Protein AF-X1S2Z0-F1 (afdb_monomer)

Secondary structure (DSSP, 8-state):
-HHHHHHHHHHHHHHHHTTSTT-----TT-HHHHHHHHH--HHHHHHHTT--SS---HHHHHHHHTTT-

Mean predicted aligned error: 5.38 Å

Sequence (69 aa):
MSAKNDDIVYRKLQKYLDSLPIDYPKTESGVEIRILKSFFTPQEAEIALKLKLIPQEAKALFRPFKKML

Structure (mmCIF, N/CA/C/O backbone):
data_AF-X1S2Z0-F1
#
_entry.id   AF-X1S2Z0-F1
#
loop_
_atom_site.group_PDB
_atom_site.id
_atom_site.type_symbol
_atom_site.label_ato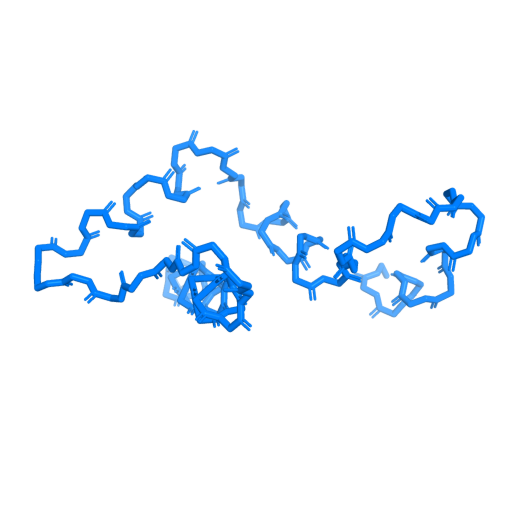m_id
_atom_site.label_alt_id
_atom_site.label_comp_id
_atom_site.label_asym_id
_atom_site.label_entity_id
_atom_site.label_seq_id
_atom_site.pdbx_PDB_ins_code
_atom_site.Cartn_x
_atom_site.Cartn_y
_atom_site.Cartn_z
_atom_site.occupancy
_atom_site.B_iso_or_equiv
_atom_site.auth_seq_id
_atom_site.auth_comp_id
_atom_site.auth_asym_id
_atom_site.auth_atom_id
_atom_site.pdbx_PDB_model_num
ATOM 1 N N . MET A 1 1 ? 10.224 -3.243 16.651 1.00 50.75 1 MET A N 1
ATOM 2 C CA . MET A 1 1 ? 10.276 -1.948 15.928 1.00 50.75 1 MET A CA 1
ATOM 3 C C . MET A 1 1 ? 9.779 -2.039 14.478 1.00 50.75 1 MET A C 1
ATOM 5 O O . MET A 1 1 ? 9.212 -1.058 14.023 1.00 50.75 1 MET A O 1
ATOM 9 N N . SER A 1 2 ? 9.894 -3.190 13.793 1.00 60.12 2 SER A N 1
ATOM 10 C CA . SER A 1 2 ? 9.456 -3.382 12.389 1.00 60.12 2 SER A CA 1
ATOM 11 C C . SER A 1 2 ? 7.957 -3.154 12.136 1.00 60.12 2 SER A C 1
ATOM 13 O O . SER A 1 2 ? 7.601 -2.389 11.250 1.00 60.12 2 SER A O 1
ATOM 15 N N . ALA A 1 3 ? 7.076 -3.702 12.983 1.00 63.97 3 ALA A N 1
ATOM 16 C CA . ALA A 1 3 ? 5.623 -3.646 12.771 1.00 63.97 3 ALA A CA 1
ATOM 17 C C . ALA A 1 3 ? 5.048 -2.219 12.651 1.00 63.97 3 ALA A C 1
ATOM 19 O O . ALA A 1 3 ? 4.075 -1.989 11.940 1.00 63.97 3 ALA A O 1
ATOM 20 N N . LYS A 1 4 ? 5.672 -1.237 13.319 1.00 69.69 4 LYS A N 1
ATOM 21 C CA . LYS A 1 4 ? 5.236 0.165 13.270 1.00 69.69 4 LYS A CA 1
ATOM 22 C C . LYS A 1 4 ? 5.586 0.830 11.932 1.00 69.69 4 LYS A C 1
ATOM 24 O O . LYS A 1 4 ? 4.857 1.716 11.499 1.00 69.69 4 LYS A O 1
ATOM 29 N N . ASN A 1 5 ? 6.674 0.406 11.283 1.00 75.19 5 ASN A N 1
ATOM 30 C CA . ASN A 1 5 ? 7.039 0.867 9.942 1.00 75.19 5 ASN A CA 1
ATOM 31 C C . ASN A 1 5 ? 6.139 0.244 8.875 1.00 75.19 5 ASN A C 1
ATOM 33 O O . ASN A 1 5 ? 5.699 0.958 7.975 1.00 75.19 5 ASN A O 1
ATOM 37 N N . ASP A 1 6 ? 5.801 -1.036 9.021 1.00 85.12 6 ASP A N 1
ATOM 38 C CA . ASP A 1 6 ? 4.901 -1.725 8.092 1.00 85.12 6 ASP A CA 1
ATOM 39 C C . ASP A 1 6 ? 3.532 -1.026 8.054 1.00 85.12 6 ASP A C 1
ATOM 41 O O . ASP A 1 6 ? 3.009 -0.708 6.986 1.00 85.12 6 ASP A O 1
ATOM 45 N N . ASP A 1 7 ? 2.993 -0.657 9.220 1.00 88.94 7 ASP A N 1
ATOM 46 C CA . ASP A 1 7 ? 1.738 0.098 9.329 1.00 88.94 7 ASP A CA 1
ATOM 47 C C . ASP A 1 7 ? 1.778 1.451 8.603 1.00 88.94 7 ASP A C 1
ATOM 49 O O . ASP A 1 7 ? 0.780 1.874 8.010 1.00 88.94 7 ASP A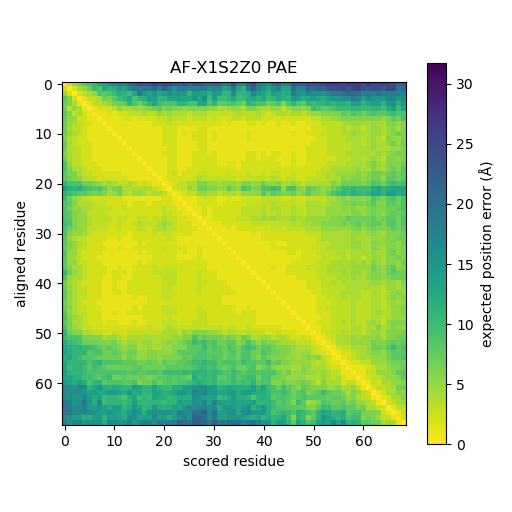 O 1
ATOM 53 N N . ILE A 1 8 ? 2.929 2.130 8.607 1.00 94.38 8 ILE A N 1
ATOM 54 C CA . ILE A 1 8 ? 3.115 3.398 7.891 1.00 94.38 8 ILE A CA 1
ATOM 55 C C . ILE A 1 8 ? 3.057 3.173 6.377 1.00 94.38 8 ILE A C 1
ATOM 57 O O . ILE A 1 8 ? 2.465 3.995 5.671 1.00 94.38 8 ILE A O 1
ATOM 61 N N . VAL A 1 9 ? 3.637 2.081 5.870 1.00 96.12 9 VAL A N 1
ATOM 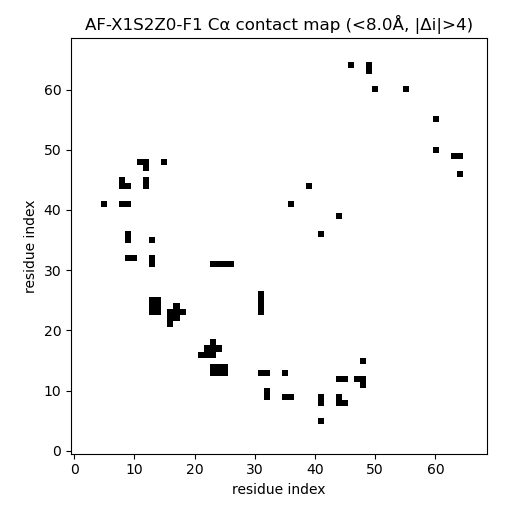62 C CA . VAL A 1 9 ? 3.605 1.745 4.437 1.00 96.12 9 VAL A CA 1
ATOM 63 C C . VAL A 1 9 ? 2.171 1.500 3.976 1.00 96.12 9 VAL A C 1
ATOM 65 O O . VAL A 1 9 ? 1.730 2.130 3.014 1.00 96.12 9 VAL A O 1
ATOM 68 N N . TYR A 1 10 ? 1.395 0.691 4.701 1.00 97.00 10 TYR A N 1
ATOM 69 C CA . TYR A 1 10 ? -0.006 0.445 4.337 1.00 97.00 10 TYR A CA 1
ATOM 70 C C . TYR A 1 10 ? -0.861 1.710 4.417 1.00 97.00 10 TYR A C 1
ATOM 72 O O . TYR A 1 10 ? -1.739 1.919 3.584 1.00 97.00 10 TYR A O 1
ATOM 80 N N . ARG A 1 11 ? -0.585 2.604 5.375 1.00 96.75 11 ARG A N 1
ATOM 81 C CA . ARG A 1 11 ? -1.266 3.906 5.461 1.00 96.75 11 ARG A CA 1
ATOM 82 C C . ARG A 1 11 ? -0.925 4.824 4.291 1.00 96.75 11 ARG A C 1
ATOM 84 O O . ARG A 1 11 ? -1.798 5.554 3.828 1.00 96.75 11 ARG A O 1
ATOM 91 N N . LYS A 1 12 ? 0.315 4.796 3.797 1.00 96.31 12 LYS A N 1
ATOM 92 C CA . LYS A 1 12 ? 0.690 5.508 2.567 1.00 96.31 12 LYS A CA 1
ATOM 93 C C . LYS A 1 12 ? -0.023 4.909 1.357 1.00 96.31 12 LYS A C 1
ATOM 95 O O . LYS A 1 12 ? -0.561 5.669 0.559 1.00 96.31 12 LYS A O 1
ATOM 100 N N . LEU A 1 13 ? -0.054 3.579 1.246 1.00 96.19 13 LEU A N 1
ATOM 101 C CA . LEU A 1 13 ? -0.717 2.885 0.141 1.00 96.19 13 LEU A CA 1
ATOM 102 C C . LEU A 1 13 ? -2.220 3.177 0.113 1.00 96.19 13 LEU A C 1
ATOM 104 O O . LEU A 1 13 ? -2.734 3.540 -0.937 1.00 96.19 13 LEU A O 1
ATOM 108 N N . GLN A 1 14 ? -2.896 3.129 1.264 1.00 96.75 14 GLN A N 1
ATOM 109 C CA . GLN A 1 14 ? -4.307 3.507 1.386 1.00 96.75 14 GLN A CA 1
ATOM 110 C C . GLN A 1 14 ? -4.555 4.911 0.826 1.00 96.75 14 GLN A C 1
ATOM 112 O O . GLN A 1 14 ? -5.386 5.062 -0.056 1.00 96.75 14 GLN A O 1
ATOM 117 N N . LYS A 1 15 ? -3.789 5.918 1.267 1.00 96.12 15 LYS A N 1
ATOM 118 C CA . LYS A 1 15 ? -3.929 7.301 0.777 1.00 96.12 15 LYS A CA 1
ATOM 119 C C . LYS A 1 15 ? -3.651 7.452 -0.717 1.00 96.12 15 LYS A C 1
ATOM 121 O O . LYS A 1 15 ? -4.262 8.290 -1.364 1.00 96.12 15 LYS A O 1
ATOM 126 N N . TYR A 1 16 ? -2.697 6.691 -1.251 1.00 94.62 16 TYR A N 1
ATOM 127 C CA . TYR A 1 16 ? -2.418 6.695 -2.684 1.00 94.62 16 TYR A CA 1
ATOM 128 C C . TYR A 1 16 ? -3.609 6.144 -3.471 1.00 94.62 16 TYR A C 1
ATOM 130 O O . TYR A 1 16 ? -4.058 6.795 -4.408 1.00 94.62 16 TYR A O 1
ATOM 138 N N . LEU A 1 17 ? -4.157 4.997 -3.061 1.00 93.94 17 LEU A N 1
ATOM 139 C CA . LEU A 1 17 ? -5.337 4.408 -3.699 1.00 93.94 17 LEU A CA 1
ATOM 140 C C . LEU A 1 17 ? -6.563 5.324 -3.585 1.00 93.94 17 LEU A C 1
ATOM 142 O O . LEU A 1 17 ? -7.291 5.480 -4.555 1.00 93.94 17 LEU A O 1
ATOM 146 N N . ASP A 1 18 ? -6.718 5.998 -2.446 1.00 95.44 18 ASP A N 1
ATOM 147 C CA . ASP A 1 18 ? -7.776 6.984 -2.190 1.00 95.44 18 ASP A CA 1
ATOM 148 C C . ASP A 1 18 ? -7.645 8.273 -3.013 1.00 95.44 18 ASP A C 1
ATOM 150 O O . ASP A 1 18 ? -8.573 9.064 -3.089 1.00 95.44 18 ASP A O 1
ATOM 154 N N . SER A 1 19 ? -6.487 8.506 -3.636 1.00 91.56 19 SER A N 1
ATOM 155 C CA . SER A 1 19 ? -6.297 9.610 -4.585 1.00 91.56 19 SER A CA 1
ATOM 156 C C . SER A 1 19 ? -6.639 9.234 -6.031 1.00 91.56 19 SER A C 1
ATOM 158 O O . SER A 1 19 ? -6.601 10.093 -6.915 1.00 91.56 19 SER A O 1
ATOM 160 N N . LEU A 1 20 ? -6.920 7.952 -6.299 1.00 90.56 20 LEU A N 1
ATOM 161 C CA . LEU A 1 20 ? -7.290 7.460 -7.624 1.00 90.56 20 LEU A CA 1
ATOM 162 C C . LEU A 1 20 ? -8.805 7.594 -7.843 1.00 90.56 20 LEU A C 1
ATOM 164 O O . LEU A 1 20 ? -9.554 7.538 -6.877 1.00 90.56 20 LEU A O 1
ATOM 168 N N . PRO A 1 21 ? -9.290 7.646 -9.101 1.00 88.56 21 PRO A N 1
ATOM 169 C CA . PRO A 1 21 ? -10.718 7.825 -9.404 1.00 88.56 21 PRO A CA 1
ATOM 170 C C . PRO A 1 21 ? -11.678 6.743 -8.876 1.00 88.56 21 PRO A C 1
ATOM 172 O O . PRO A 1 21 ? -12.881 6.867 -9.076 1.00 88.56 21 PRO A O 1
ATOM 175 N N . ILE A 1 22 ? -11.160 5.653 -8.299 1.00 82.19 22 ILE A N 1
ATOM 176 C CA . ILE A 1 22 ? -11.956 4.545 -7.756 1.00 82.19 22 ILE A CA 1
ATOM 177 C C . ILE A 1 22 ? -12.217 4.677 -6.245 1.00 82.19 22 ILE A C 1
ATOM 179 O O . ILE A 1 22 ? -13.058 3.945 -5.735 1.00 82.19 22 ILE A O 1
ATOM 183 N N . ASP A 1 23 ? -11.535 5.616 -5.575 1.00 84.88 23 ASP A N 1
ATOM 184 C CA . ASP A 1 23 ? -11.514 5.858 -4.127 1.00 84.88 23 ASP A CA 1
ATOM 185 C C . ASP A 1 23 ? -11.153 4.622 -3.264 1.00 84.88 23 ASP A C 1
ATOM 187 O O . ASP A 1 23 ? -11.398 3.461 -3.597 1.00 84.88 23 ASP A O 1
ATOM 191 N N . TYR A 1 24 ? -10.517 4.850 -2.112 1.00 94.88 24 TYR A N 1
ATOM 192 C CA . TYR A 1 24 ? -10.182 3.795 -1.145 1.00 94.88 24 TYR A CA 1
ATOM 193 C C . TYR A 1 24 ? -10.075 4.405 0.262 1.00 94.88 24 TYR A C 1
ATOM 195 O O . TYR A 1 24 ? -8.980 4.478 0.840 1.00 94.88 24 TYR A O 1
ATOM 203 N N . PRO A 1 25 ? -11.199 4.892 0.818 1.00 95.75 25 PRO A N 1
ATOM 204 C CA . PRO A 1 25 ? -11.183 5.805 1.949 1.00 95.75 25 PRO A CA 1
ATOM 205 C C . PRO A 1 25 ? -10.723 5.138 3.239 1.00 95.75 25 PRO A C 1
ATOM 207 O O . PRO A 1 25 ? -10.872 3.933 3.465 1.00 95.75 25 PRO A O 1
ATOM 210 N N . LYS A 1 26 ? -10.196 5.960 4.148 1.00 96.38 26 LYS A N 1
ATOM 211 C CA . LYS A 1 26 ? -9.931 5.533 5.522 1.00 96.38 26 LYS A CA 1
ATOM 212 C C . LYS A 1 26 ? -11.260 5.221 6.213 1.00 96.38 26 LYS A C 1
ATOM 214 O O . LYS A 1 26 ? -12.136 6.079 6.269 1.00 96.38 26 LYS A O 1
ATOM 219 N N . THR A 1 27 ? -11.361 4.048 6.834 1.00 95.88 27 THR A N 1
ATOM 220 C CA . THR A 1 27 ? -12.521 3.681 7.653 1.00 95.88 27 THR A CA 1
ATOM 221 C C . THR A 1 27 ? -12.196 3.763 9.144 1.00 95.88 27 THR A C 1
ATOM 223 O O . THR A 1 27 ? -11.038 3.651 9.558 1.00 95.88 27 THR A O 1
ATOM 226 N N . GLU A 1 28 ? -13.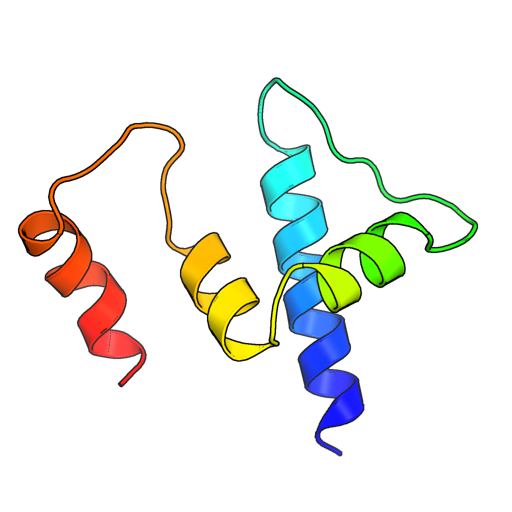220 3.948 9.976 1.00 94.19 28 GLU A N 1
ATOM 227 C CA . GLU A 1 28 ? -13.070 3.966 11.438 1.00 94.19 28 GLU A CA 1
ATOM 228 C C . GLU A 1 28 ? -12.640 2.603 11.995 1.00 94.19 28 GLU A C 1
ATOM 230 O O . GLU A 1 28 ? -11.842 2.535 12.928 1.00 94.19 28 GLU A O 1
ATOM 235 N N . SER A 1 29 ? -13.110 1.513 11.380 1.00 95.44 29 SER A N 1
ATOM 236 C CA . SER A 1 29 ? -12.763 0.145 11.778 1.00 95.44 29 SER A CA 1
ATOM 237 C C . SER A 1 29 ? -11.331 -0.250 11.399 1.00 95.44 29 SER A C 1
ATOM 239 O O . SER A 1 29 ? -10.817 -1.260 11.885 1.00 95.44 29 SER A O 1
ATOM 241 N N . GLY A 1 30 ? -10.681 0.513 10.513 1.00 94.19 30 GLY A N 1
ATOM 242 C CA . GLY A 1 30 ? -9.367 0.181 9.970 1.00 94.19 30 GLY A CA 1
ATOM 243 C C . GLY A 1 30 ? -9.375 -1.048 9.055 1.00 94.19 30 GLY A C 1
ATOM 244 O O . GLY A 1 30 ? -8.308 -1.622 8.798 1.00 94.19 30 GLY A O 1
ATOM 245 N N . VAL A 1 31 ? -10.553 -1.487 8.585 1.00 96.31 31 VAL A N 1
ATOM 246 C CA . VAL A 1 31 ? -10.691 -2.677 7.730 1.00 96.31 31 VAL A CA 1
ATOM 247 C C . VAL A 1 31 ? -9.904 -2.531 6.430 1.00 96.31 31 VAL A C 1
ATOM 249 O O . VAL A 1 31 ? -9.314 -3.502 5.965 1.00 96.31 31 VAL A O 1
ATOM 252 N N . GLU A 1 32 ? -9.775 -1.312 5.909 1.00 95.50 32 GLU A N 1
ATOM 253 C CA . GLU A 1 32 ? -9.018 -1.003 4.698 1.00 95.50 32 GLU A CA 1
ATOM 254 C C . GLU A 1 32 ? -7.533 -1.372 4.822 1.00 95.50 32 GLU A C 1
ATOM 256 O O . GLU A 1 32 ? -6.932 -1.846 3.861 1.00 95.50 32 GLU A O 1
ATOM 261 N N . ILE A 1 33 ? -6.937 -1.227 6.013 1.00 96.56 33 ILE A N 1
ATOM 262 C CA . ILE A 1 33 ? -5.539 -1.619 6.256 1.00 96.56 33 ILE A CA 1
ATOM 263 C C . ILE A 1 33 ? -5.413 -3.125 6.425 1.00 96.56 33 ILE A C 1
ATOM 265 O O . ILE A 1 33 ? -4.430 -3.707 5.971 1.00 96.56 33 ILE A O 1
ATOM 269 N N . ARG A 1 34 ? -6.395 -3.768 7.067 1.00 95.88 34 ARG A N 1
ATOM 270 C CA . ARG A 1 34 ? -6.415 -5.232 7.191 1.00 95.88 34 ARG A CA 1
ATOM 271 C C . ARG A 1 34 ? -6.480 -5.886 5.817 1.00 95.88 34 ARG A C 1
ATOM 273 O O . ARG A 1 34 ? -5.719 -6.809 5.569 1.00 95.88 34 ARG A O 1
ATOM 280 N N . ILE A 1 35 ? -7.320 -5.347 4.935 1.00 96.62 35 ILE A N 1
ATOM 281 C CA . ILE A 1 35 ? -7.409 -5.745 3.531 1.00 96.62 35 ILE A CA 1
ATOM 282 C C . ILE A 1 35 ? -6.034 -5.611 2.866 1.00 96.62 35 ILE A C 1
ATOM 284 O O . ILE A 1 35 ? -5.508 -6.605 2.377 1.00 96.62 35 ILE A O 1
ATOM 288 N N . LEU A 1 36 ? -5.386 -4.441 2.931 1.00 96.88 36 LEU A N 1
ATOM 289 C CA . LEU A 1 36 ? -4.065 -4.253 2.311 1.00 96.88 36 LEU A CA 1
ATOM 290 C C . LEU A 1 36 ? -3.007 -5.238 2.832 1.00 96.88 36 LEU A C 1
ATOM 292 O O . LEU A 1 36 ? -2.257 -5.790 2.034 1.00 96.88 36 LEU A O 1
ATOM 296 N N . LYS A 1 37 ? -2.985 -5.517 4.141 1.00 96.19 37 LYS A N 1
ATOM 297 C CA . LYS A 1 37 ? -2.083 -6.512 4.751 1.00 96.19 37 LYS A CA 1
ATOM 298 C C . LYS A 1 37 ? -2.353 -7.951 4.304 1.00 96.19 37 LYS A C 1
ATOM 300 O O . LYS A 1 37 ? -1.470 -8.792 4.420 1.00 96.19 37 LYS A O 1
ATOM 305 N N . SER A 1 38 ? -3.570 -8.253 3.858 1.00 97.00 38 S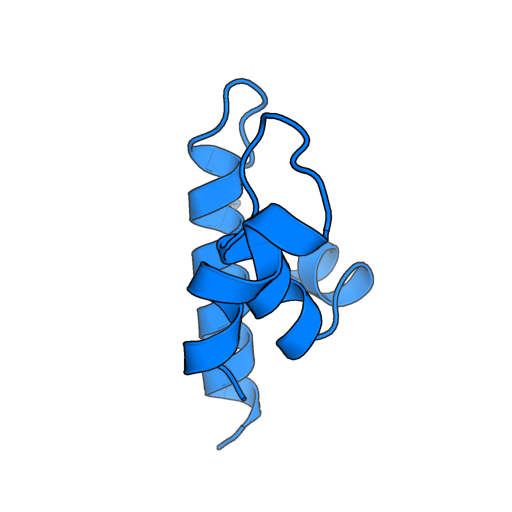ER A N 1
ATOM 306 C CA . SER A 1 38 ? -3.921 -9.566 3.308 1.00 97.00 38 SER A CA 1
ATOM 307 C C . SER A 1 38 ? -3.536 -9.712 1.837 1.00 97.00 38 SER A C 1
ATOM 309 O O . SER A 1 38 ? -3.335 -10.836 1.388 1.00 97.00 38 SER A O 1
ATOM 311 N N . PHE A 1 39 ? -3.432 -8.605 1.097 1.00 96.88 39 PHE A N 1
ATOM 312 C CA . PHE A 1 39 ? -3.093 -8.606 -0.330 1.00 96.88 39 PHE A CA 1
ATOM 313 C C . PHE A 1 39 ? -1.611 -8.362 -0.618 1.00 96.88 39 PHE A C 1
ATOM 315 O O . PHE A 1 39 ? -1.129 -8.786 -1.664 1.00 96.88 39 PHE A O 1
ATOM 322 N N . PHE A 1 40 ? -0.902 -7.683 0.283 1.00 96.00 40 PHE A N 1
ATOM 323 C CA . PHE A 1 40 ? 0.473 -7.254 0.064 1.00 96.00 40 PHE A CA 1
ATOM 324 C C . PHE A 1 40 ? 1.342 -7.544 1.281 1.00 96.00 40 PHE A C 1
ATOM 326 O O . PHE A 1 40 ? 0.947 -7.306 2.423 1.00 96.00 40 PHE A O 1
ATOM 333 N N . THR A 1 41 ? 2.576 -7.959 1.021 1.00 96.00 41 THR A N 1
ATOM 334 C CA . THR A 1 41 ? 3.685 -7.790 1.961 1.00 96.00 41 THR A CA 1
ATOM 335 C C . THR A 1 41 ? 4.060 -6.304 2.083 1.00 96.00 41 THR A C 1
ATOM 337 O O . THR A 1 41 ? 3.748 -5.510 1.188 1.00 96.00 41 THR A O 1
ATOM 340 N N . PRO A 1 42 ? 4.787 -5.887 3.141 1.00 94.56 42 PRO A N 1
ATOM 341 C CA . PRO A 1 42 ? 5.230 -4.497 3.261 1.00 94.56 42 PRO A CA 1
ATOM 342 C C . PRO A 1 42 ? 6.063 -4.048 2.054 1.00 94.56 42 PRO A C 1
ATOM 344 O O . PRO A 1 42 ? 5.877 -2.947 1.544 1.00 94.56 42 PRO A O 1
ATOM 347 N N . GLN A 1 43 ? 6.924 -4.930 1.542 1.00 92.56 43 GLN A N 1
ATOM 348 C CA . GLN A 1 43 ? 7.766 -4.646 0.383 1.00 92.56 43 GLN A CA 1
ATOM 349 C C . GLN A 1 43 ? 6.938 -4.478 -0.901 1.00 92.56 43 GLN A C 1
ATOM 351 O O . GLN A 1 43 ? 7.171 -3.544 -1.663 1.00 92.56 43 GLN A O 1
ATOM 356 N N . GLU A 1 44 ? 5.927 -5.319 -1.131 1.00 94.31 44 GLU A N 1
ATOM 357 C CA . GLU A 1 44 ? 5.018 -5.155 -2.276 1.00 94.31 44 GLU A CA 1
ATOM 358 C C . GLU A 1 44 ? 4.173 -3.884 -2.167 1.00 94.31 44 GLU A C 1
ATOM 360 O 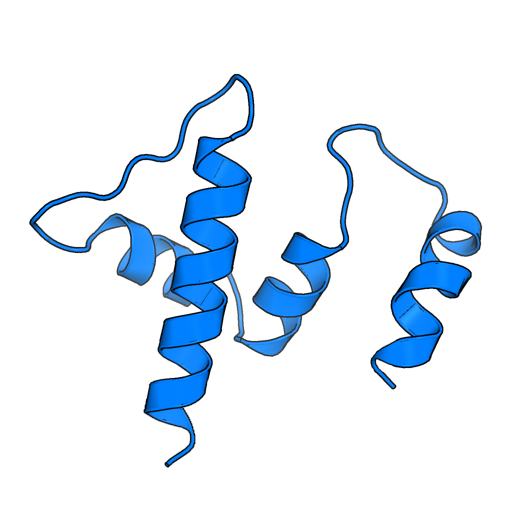O . GLU A 1 44 ? 3.927 -3.221 -3.174 1.00 94.31 44 GLU A O 1
ATOM 365 N N . ALA A 1 45 ? 3.775 -3.490 -0.956 1.00 95.31 45 ALA A N 1
ATOM 366 C CA . ALA A 1 45 ? 3.069 -2.233 -0.741 1.00 95.31 45 ALA A CA 1
ATOM 367 C C . ALA A 1 45 ? 3.955 -1.009 -1.059 1.00 95.31 45 ALA A C 1
ATOM 369 O O . ALA A 1 45 ? 3.471 -0.025 -1.628 1.00 95.31 45 ALA A O 1
ATOM 370 N N . GLU A 1 46 ? 5.260 -1.070 -0.772 1.00 92.50 46 GLU A N 1
ATOM 37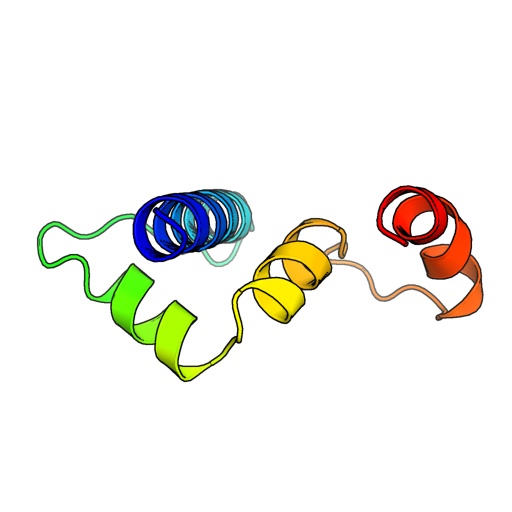1 C CA . GLU A 1 46 ? 6.221 -0.047 -1.209 1.00 92.50 46 GLU A CA 1
ATOM 372 C C . GLU A 1 46 ? 6.400 -0.016 -2.730 1.00 92.50 46 GLU A C 1
ATOM 374 O O . GLU 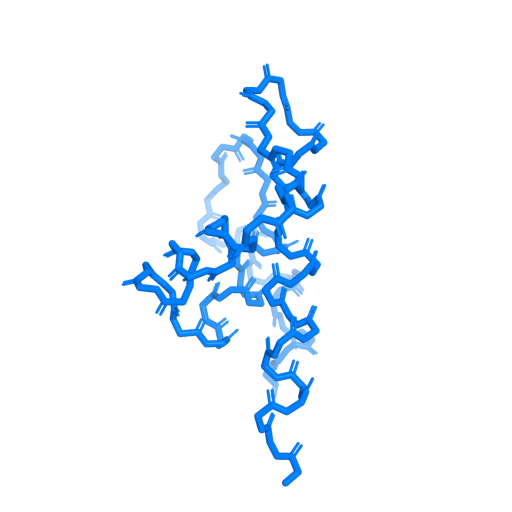A 1 46 ? 6.463 1.068 -3.318 1.00 92.50 46 GLU A O 1
ATOM 379 N N . ILE A 1 47 ? 6.430 -1.186 -3.377 1.00 91.50 47 ILE A N 1
ATOM 380 C CA . ILE A 1 47 ? 6.471 -1.312 -4.840 1.00 91.50 47 ILE A CA 1
ATOM 381 C C . ILE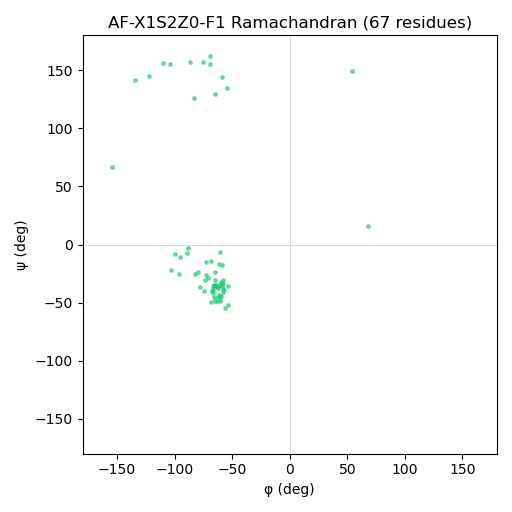 A 1 47 ? 5.220 -0.674 -5.456 1.00 91.50 47 ILE A C 1
ATOM 383 O O . ILE A 1 47 ? 5.333 0.152 -6.365 1.00 91.50 47 ILE A O 1
ATOM 387 N N . ALA A 1 48 ? 4.035 -0.998 -4.930 1.00 92.19 48 ALA A N 1
ATOM 388 C CA . ALA A 1 48 ? 2.753 -0.494 -5.415 1.00 92.19 48 ALA A CA 1
ATOM 389 C C . ALA A 1 48 ? 2.678 1.041 -5.378 1.00 92.19 48 ALA A C 1
ATOM 391 O O . ALA A 1 48 ? 2.209 1.660 -6.331 1.00 92.19 48 ALA A O 1
ATOM 392 N N . LEU A 1 49 ? 3.245 1.671 -4.342 1.00 91.81 49 LEU A N 1
ATOM 393 C CA . LEU A 1 49 ? 3.347 3.133 -4.220 1.00 91.81 49 LEU A CA 1
ATOM 394 C C . LEU A 1 49 ? 4.167 3.814 -5.328 1.00 91.81 49 LEU A C 1
ATOM 396 O O . LEU A 1 49 ? 4.115 5.038 -5.467 1.00 91.81 49 LEU A O 1
ATOM 400 N N . LYS A 1 50 ? 4.973 3.065 -6.085 1.00 88.38 50 LYS A N 1
ATOM 401 C CA . LYS A 1 50 ? 5.776 3.584 -7.206 1.00 88.38 50 LYS A CA 1
ATOM 402 C C . LYS A 1 50 ? 5.140 3.319 -8.564 1.00 88.38 50 LYS A C 1
ATOM 404 O O . LYS A 1 50 ? 5.638 3.830 -9.573 1.00 88.38 50 LYS A O 1
ATOM 409 N N . LEU A 1 51 ? 4.069 2.532 -8.604 1.00 88.44 51 LEU A N 1
ATOM 410 C CA . LEU A 1 51 ? 3.344 2.262 -9.832 1.00 88.44 51 LEU A CA 1
ATOM 411 C C . LEU A 1 51 ? 2.493 3.473 -10.224 1.00 88.44 51 LEU A C 1
ATOM 413 O O . LEU A 1 51 ? 2.164 4.346 -9.419 1.00 88.44 51 LEU A O 1
ATOM 417 N N . LYS A 1 52 ? 2.181 3.545 -11.514 1.00 82.94 52 LYS A N 1
ATOM 418 C CA . LYS A 1 52 ? 1.246 4.522 -12.068 1.00 82.94 52 LYS A CA 1
ATOM 419 C C . LYS A 1 52 ? -0.009 3.783 -12.499 1.00 82.94 52 LYS A C 1
ATOM 421 O O . LYS A 1 52 ? 0.062 2.606 -12.836 1.00 82.94 52 LYS A O 1
ATOM 426 N N . LEU A 1 53 ? -1.119 4.512 -12.560 1.00 80.62 53 LEU A N 1
ATOM 427 C CA . LEU A 1 53 ? -2.389 3.992 -13.065 1.00 80.62 53 LEU A CA 1
ATOM 428 C C . LEU A 1 53 ? -2.276 3.499 -14.517 1.00 80.62 53 LEU A C 1
ATOM 430 O O . LEU A 1 53 ? -2.930 2.541 -14.909 1.00 80.62 53 LEU A O 1
ATOM 434 N N . ILE A 1 54 ? -1.422 4.152 -15.308 1.00 84.62 54 ILE A N 1
ATOM 435 C CA . ILE A 1 54 ? -1.152 3.763 -16.690 1.00 84.62 54 ILE A CA 1
ATOM 436 C C . ILE A 1 54 ? -0.093 2.651 -16.691 1.00 84.62 54 ILE A C 1
ATOM 438 O O . ILE A 1 54 ? 0.993 2.865 -16.130 1.00 84.62 54 ILE A O 1
ATOM 442 N N . PRO A 1 55 ? -0.363 1.502 -17.343 1.00 83.00 55 PRO A N 1
ATOM 443 C CA . PRO A 1 55 ? 0.619 0.443 -17.510 1.00 83.00 55 PRO A CA 1
ATOM 444 C C . PRO A 1 55 ? 1.902 0.970 -18.151 1.00 83.00 55 PRO A C 1
ATOM 446 O O . PRO A 1 55 ? 1.876 1.717 -19.128 1.00 83.00 55 PRO A O 1
ATOM 449 N N . GLN A 1 56 ? 3.038 0.578 -17.587 1.00 83.00 56 GLN A N 1
ATOM 450 C CA . GLN A 1 56 ? 4.360 0.915 -18.102 1.00 83.00 56 GLN A CA 1
ATOM 451 C C . GLN A 1 56 ? 5.117 -0.380 -18.370 1.00 83.00 56 GLN A C 1
ATOM 453 O O . GLN A 1 56 ? 4.993 -1.346 -17.616 1.00 83.00 56 GLN A O 1
ATOM 458 N N . GLU A 1 57 ? 5.944 -0.388 -19.412 1.00 85.62 57 GLU A N 1
ATOM 459 C CA . GLU A 1 57 ? 6.874 -1.490 -19.636 1.00 85.62 57 GLU A CA 1
ATOM 460 C C . GLU A 1 57 ? 7.822 -1.646 -18.440 1.00 85.62 57 GLU A C 1
ATOM 462 O O . GLU A 1 57 ? 8.290 -0.658 -17.864 1.00 85.62 57 GLU A O 1
ATOM 467 N N . ALA A 1 58 ? 8.182 -2.887 -18.106 1.00 82.19 58 ALA A N 1
ATOM 468 C CA . ALA A 1 58 ? 9.070 -3.179 -16.978 1.00 82.19 58 ALA A CA 1
ATOM 469 C C . ALA A 1 58 ? 10.401 -2.402 -17.054 1.00 82.19 58 ALA A C 1
ATOM 471 O O . ALA A 1 58 ? 10.913 -1.913 -16.046 1.00 82.19 58 ALA A O 1
ATOM 472 N N . LYS A 1 59 ? 10.930 -2.195 -18.267 1.00 82.81 59 LYS A N 1
ATOM 473 C CA . LYS A 1 59 ? 12.149 -1.408 -18.502 1.00 82.81 59 LYS A CA 1
ATOM 474 C C . LYS A 1 59 ? 11.994 0.062 -18.095 1.00 82.81 59 LYS A C 1
ATOM 476 O O . LYS A 1 59 ? 12.934 0.646 -17.557 1.00 82.81 59 LYS A O 1
ATOM 481 N N . ALA A 1 60 ? 10.818 0.654 -18.309 1.00 79.38 60 ALA A N 1
ATOM 482 C CA . ALA A 1 60 ? 10.522 2.029 -17.908 1.00 79.38 60 ALA A CA 1
ATOM 483 C C . ALA A 1 60 ? 10.386 2.168 -16.381 1.00 79.38 60 ALA A C 1
ATOM 485 O O . ALA A 1 60 ? 10.727 3.213 -15.821 1.00 79.38 60 ALA A O 1
ATOM 486 N N . LEU A 1 61 ? 9.965 1.098 -15.695 1.00 78.50 61 LEU A N 1
ATOM 487 C CA . LEU A 1 61 ? 9.901 1.039 -14.232 1.00 78.50 61 LEU A CA 1
ATOM 488 C C . LEU A 1 61 ? 11.292 0.926 -13.589 1.00 78.50 61 LEU A C 1
ATOM 490 O O . LEU A 1 61 ? 11.499 1.411 -12.485 1.00 78.50 61 LEU A O 1
ATOM 494 N N . PHE A 1 62 ? 12.302 0.383 -14.267 1.00 75.56 62 PHE A N 1
ATOM 495 C CA . PHE A 1 62 ? 13.606 0.141 -13.635 1.00 75.56 62 PHE A CA 1
ATOM 496 C C . PHE A 1 62 ? 14.271 1.408 -13.050 1.00 75.56 62 PHE A C 1
ATOM 498 O O . PHE A 1 62 ? 14.921 1.360 -12.006 1.00 75.56 62 PHE A O 1
ATOM 505 N N . ARG A 1 63 ? 14.076 2.577 -13.677 1.00 71.69 63 ARG A N 1
ATOM 506 C CA . ARG A 1 63 ? 14.695 3.842 -13.239 1.00 71.69 63 ARG A CA 1
ATOM 507 C C . ARG A 1 63 ? 14.163 4.364 -11.891 1.00 71.69 63 ARG A C 1
ATOM 509 O O . ARG A 1 63 ? 15.000 4.688 -11.048 1.00 71.69 63 ARG A O 1
ATOM 516 N N . PRO A 1 64 ? 12.839 4.463 -11.644 1.00 64.94 64 PRO A N 1
ATOM 517 C CA . PRO A 1 64 ? 12.324 4.807 -10.317 1.00 64.94 64 PRO A CA 1
ATOM 518 C C . PRO A 1 64 ? 12.625 3.745 -9.246 1.00 64.94 64 PRO A C 1
ATOM 520 O O . PRO A 1 64 ? 12.831 4.114 -8.091 1.00 64.94 64 PRO A O 1
ATOM 523 N N . PHE A 1 65 ? 12.711 2.462 -9.616 1.00 72.75 65 PHE A N 1
ATOM 524 C CA . PHE A 1 65 ? 12.944 1.361 -8.671 1.00 72.75 65 PHE A CA 1
ATOM 525 C C . PHE A 1 65 ? 14.409 1.191 -8.239 1.00 72.75 65 PHE A C 1
ATOM 527 O O . PHE A 1 65 ? 14.667 0.727 -7.133 1.00 72.75 65 PHE A O 1
ATOM 534 N N . LYS A 1 66 ? 15.380 1.651 -9.040 1.00 67.69 66 LYS A N 1
ATOM 535 C CA . LYS A 1 66 ? 16.821 1.561 -8.728 1.00 67.69 66 LYS A CA 1
ATOM 536 C C . LYS A 1 66 ? 17.244 2.256 -7.419 1.00 67.69 66 LYS A C 1
ATOM 538 O O . LYS A 1 66 ? 18.332 1.997 -6.935 1.00 67.69 66 LYS A O 1
ATOM 543 N N . LYS A 1 67 ? 16.427 3.154 -6.856 1.00 61.66 67 LYS A N 1
ATOM 544 C CA . LYS A 1 67 ? 16.711 3.826 -5.570 1.00 61.66 67 LYS A CA 1
ATOM 545 C C . LYS A 1 67 ? 16.207 3.055 -4.337 1.00 61.66 67 LYS A C 1
ATOM 547 O O . LYS A 1 67 ? 16.368 3.553 -3.229 1.00 61.66 67 LYS A O 1
ATOM 552 N N . MET A 1 68 ? 15.526 1.928 -4.543 1.00 62.53 68 MET A N 1
ATOM 553 C CA . MET A 1 68 ? 14.899 1.115 -3.492 1.00 62.53 68 MET A CA 1
ATOM 554 C C . MET A 1 68 ? 15.710 -0.148 -3.156 1.00 62.53 68 MET A C 1
ATOM 556 O O . MET A 1 68 ? 15.537 -0.700 -2.075 1.00 62.53 68 MET A O 1
ATOM 560 N N . LEU A 1 69 ? 16.563 -0.587 -4.091 1.00 55.94 69 LEU A N 1
ATOM 561 C CA . LEU A 1 69 ? 17.577 -1.635 -3.931 1.00 55.94 69 LEU A CA 1
ATOM 562 C C . LEU A 1 69 ? 18.914 -0.996 -3.548 1.00 55.94 69 LEU A C 1
ATOM 564 O O . LEU A 1 69 ? 19.646 -1.622 -2.756 1.00 55.94 69 LEU A O 1
#

pLDDT: mean 86.79, std 11.79, range [50.75, 97.0]

Radius of gyration: 12.99 Å; Cα contacts (8 Å, |Δi|>4): 43; chains: 1; bounding box: 31×19×36 Å

Organism: NCBI:txid412755

Solvent-accessible surface area (backbone atoms only — not comparable to full-atom values): 4300 Å² total; per-residue (Å²): 121,64,72,66,55,44,54,50,42,48,54,51,36,38,55,54,48,37,71,39,100,81,54,42,70,91,50,94,86,44,56,59,52,54,52,48,61,73,76,35,54,64,68,53,37,55,52,56,69,72,58,63,96,65,89,70,58,70,76,71,49,47,69,78,50,62,80,78,115

Foldseek 3Di:
DVVVVLLVLLVLLQVVQCVDPVHRDQDPVNVSSVVVVVVDDSVVSVVSSQDDPDDDDPVVSCVVCVVVD